Protein AF-A0A914NHU5-F1 (afdb_monomer_lite)

Organism: Meloidogyne incognita (NCBI:txid6306)

InterPro domains:
  IPR000210 BTB/POZ domain [PF00651] (4-61)
  IPR011333 SKP1/BTB/POZ domain superfamily [G3DSA:3.30.710.10] (2-67)
  IPR011333 SKP1/BTB/POZ domain superfamily [SSF54695] (6-62)

Radius of gyration: 12.88 Å; chains: 1; bounding box: 53×20×24 Å

Foldseek 3Di:
DDDDDDDDPDDDPLLVVQVVCCVVPVHGDPVSCVVCLPVVLVVCVVVVVPSSVVVSVVVVVVVVVVD

Structure (mmCIF, N/CA/C/O backbone):
data_AF-A0A914NHU5-F1
#
_entry.id   AF-A0A914NHU5-F1
#
loop_
_atom_site.group_PDB
_atom_site.id
_atom_site.type_symbol
_atom_site.label_atom_id
_atom_site.label_alt_id
_atom_site.label_comp_id
_atom_site.label_asym_id
_atom_site.label_entity_id
_atom_site.label_seq_id
_atom_site.pdbx_PDB_ins_code
_atom_site.Cartn_x
_atom_site.Cartn_y
_atom_site.Cartn_z
_atom_site.occupancy
_atom_site.B_iso_or_equiv
_atom_site.auth_seq_id
_atom_site.auth_comp_id
_atom_site.auth_asym_id
_atom_site.auth_atom_id
_atom_site.pdbx_PDB_model_num
ATOM 1 N N . MET A 1 1 ? -32.207 1.435 -6.057 1.00 56.81 1 MET A N 1
ATOM 2 C CA . MET A 1 1 ? -30.786 1.157 -5.779 1.00 56.81 1 MET A CA 1
ATOM 3 C C . MET A 1 1 ? -30.549 1.596 -4.347 1.00 56.81 1 MET A C 1
ATOM 5 O O . MET A 1 1 ? -30.594 2.791 -4.087 1.00 56.81 1 MET A O 1
ATOM 9 N N . GLU A 1 2 ? -30.469 0.662 -3.404 1.00 75.12 2 GLU A N 1
ATOM 10 C CA . GLU A 1 2 ? -30.121 1.013 -2.023 1.00 75.12 2 GLU A CA 1
ATOM 11 C C . GLU A 1 2 ? -28.640 1.388 -1.983 1.00 75.12 2 GLU A C 1
ATOM 13 O O . GLU A 1 2 ? -27.798 0.658 -2.503 1.00 75.12 2 GLU A O 1
ATOM 18 N N . ILE A 1 3 ? -28.323 2.555 -1.422 1.00 75.88 3 ILE A N 1
ATOM 19 C CA . ILE A 1 3 ? -26.934 2.955 -1.204 1.00 75.88 3 ILE A CA 1
ATOM 20 C C . ILE A 1 3 ? -26.460 2.255 0.067 1.00 75.88 3 ILE A C 1
ATOM 22 O O . ILE A 1 3 ? -26.781 2.675 1.178 1.00 75.88 3 ILE A O 1
ATOM 26 N N . THR A 1 4 ? -25.689 1.185 -0.091 1.00 83.94 4 THR A N 1
ATOM 27 C CA . THR A 1 4 ? -24.985 0.527 1.010 1.00 83.94 4 THR A CA 1
ATOM 28 C C . THR A 1 4 ? -23.735 1.329 1.369 1.00 83.94 4 THR A C 1
ATOM 30 O O . THR A 1 4 ? -22.861 1.563 0.535 1.00 83.94 4 THR A O 1
ATOM 33 N N . LYS A 1 5 ? -23.642 1.771 2.627 1.00 89.06 5 LYS A N 1
ATOM 34 C CA . LYS A 1 5 ? -22.473 2.486 3.154 1.00 89.06 5 LYS A CA 1
ATOM 35 C C . LYS A 1 5 ? -21.511 1.498 3.808 1.00 89.06 5 LYS A C 1
ATOM 37 O O . LYS A 1 5 ? -21.908 0.748 4.695 1.00 89.06 5 LYS A O 1
ATOM 42 N N . VAL A 1 6 ? -20.237 1.564 3.431 1.00 89.06 6 VAL A N 1
ATOM 43 C CA . VAL A 1 6 ? -19.143 0.817 4.068 1.00 89.06 6 VAL A CA 1
ATOM 44 C C . VAL A 1 6 ? -18.165 1.808 4.694 1.00 89.06 6 VAL A C 1
ATOM 46 O O . VAL A 1 6 ? -17.861 2.840 4.099 1.00 89.06 6 VAL A O 1
ATOM 49 N N . SER A 1 7 ? -17.697 1.516 5.910 1.00 91.44 7 SER A N 1
ATOM 50 C CA . SER A 1 7 ? -16.693 2.321 6.613 1.00 91.44 7 SER A CA 1
ATOM 51 C C . SER A 1 7 ? -15.341 1.613 6.594 1.00 91.44 7 SER A C 1
ATOM 53 O O . SER A 1 7 ? -15.239 0.464 7.024 1.00 91.44 7 SER A O 1
ATOM 55 N N . ILE A 1 8 ? -14.306 2.306 6.119 1.00 93.81 8 ILE A N 1
ATOM 56 C CA . ILE A 1 8 ? -12.915 1.846 6.158 1.00 93.81 8 ILE A CA 1
ATOM 57 C C . ILE A 1 8 ? -12.196 2.706 7.194 1.00 93.81 8 ILE A C 1
ATOM 59 O O . ILE A 1 8 ? -12.052 3.911 7.013 1.00 93.81 8 ILE A O 1
ATOM 63 N N . VAL A 1 9 ? -11.794 2.089 8.306 1.00 92.38 9 VAL A N 1
ATOM 64 C CA . VAL A 1 9 ? -11.213 2.780 9.467 1.00 92.38 9 VAL A CA 1
ATOM 65 C C . VAL A 1 9 ? -9.758 2.361 9.652 1.00 92.38 9 VAL A C 1
ATOM 67 O O . VAL A 1 9 ? -9.422 1.180 9.496 1.00 92.38 9 VAL A O 1
ATOM 70 N N . GLY A 1 10 ? -8.922 3.330 10.032 1.00 93.56 10 GLY A N 1
ATOM 71 C CA . GLY A 1 10 ? -7.498 3.137 10.320 1.00 93.56 10 GLY A CA 1
ATOM 72 C C . GLY A 1 10 ? -6.566 3.408 9.140 1.00 93.56 10 GLY A C 1
ATOM 73 O O . GLY A 1 10 ? -5.395 3.073 9.232 1.00 93.56 10 GLY A O 1
ATOM 74 N N . PHE A 1 11 ? -7.069 4.002 8.054 1.00 96.06 11 PHE A N 1
ATOM 75 C CA . PHE A 1 11 ? -6.283 4.326 6.862 1.00 96.06 11 PHE A CA 1
ATOM 76 C C . PHE A 1 11 ? -6.578 5.745 6.390 1.00 96.06 11 PHE A C 1
ATOM 78 O O . PHE A 1 11 ? -7.683 6.257 6.593 1.00 96.06 11 PHE A O 1
ATOM 85 N N . THR A 1 12 ? -5.593 6.369 5.751 1.00 96.69 12 THR A N 1
ATOM 86 C CA . THR A 1 12 ? -5.756 7.683 5.126 1.00 96.69 12 THR A CA 1
ATOM 87 C C . THR A 1 12 ? -6.566 7.581 3.835 1.00 96.69 12 THR A C 1
ATOM 89 O O . THR A 1 12 ? -6.742 6.501 3.261 1.00 96.69 12 THR A O 1
ATOM 92 N N . LEU A 1 13 ? -7.058 8.725 3.354 1.00 96.56 13 LEU A N 1
ATOM 93 C CA . LEU A 1 13 ? -7.800 8.783 2.098 1.00 96.56 13 LEU A CA 1
ATOM 94 C C . LEU A 1 13 ? -6.933 8.320 0.921 1.00 96.56 13 LEU A C 1
ATOM 96 O O . LEU A 1 13 ? -7.431 7.626 0.040 1.00 96.56 13 LEU A O 1
ATOM 100 N N . GLU A 1 14 ? -5.647 8.658 0.918 1.00 97.75 14 GLU A N 1
ATOM 101 C CA . GLU A 1 14 ? -4.699 8.326 -0.144 1.00 97.75 14 GLU A CA 1
ATOM 102 C C . GLU A 1 14 ? -4.467 6.815 -0.254 1.00 97.75 14 GLU A C 1
ATOM 104 O O . GLU A 1 14 ? -4.454 6.272 -1.358 1.00 97.75 14 GLU A O 1
ATOM 109 N N . VAL A 1 15 ? -4.362 6.121 0.883 1.00 97.81 15 VAL A N 1
ATOM 110 C CA . VAL A 1 15 ? -4.191 4.660 0.933 1.00 97.81 15 VAL A CA 1
ATOM 111 C C . VAL A 1 15 ? -5.453 3.955 0.432 1.00 97.81 15 VAL A C 1
ATOM 113 O O . VAL A 1 15 ? -5.381 3.029 -0.378 1.00 97.81 15 VAL A O 1
ATOM 116 N N . VAL A 1 16 ? -6.632 4.438 0.838 1.00 97.44 16 VAL A N 1
ATOM 117 C CA . VAL A 1 16 ? -7.911 3.913 0.331 1.00 97.44 16 VAL A CA 1
ATOM 118 C C . VAL A 1 16 ? -8.070 4.204 -1.164 1.00 97.44 16 VAL A C 1
ATOM 120 O O . VAL A 1 16 ? -8.532 3.344 -1.911 1.00 97.44 16 VAL A O 1
ATOM 123 N N . GLN A 1 17 ? -7.653 5.380 -1.636 1.00 96.94 17 GLN A N 1
ATOM 124 C CA . GLN A 1 17 ? -7.654 5.712 -3.061 1.00 96.94 17 GLN A CA 1
ATOM 125 C C . GLN A 1 17 ? -6.731 4.797 -3.866 1.00 96.94 17 GLN A C 1
ATOM 127 O O . GLN A 1 17 ? -7.131 4.375 -4.947 1.00 96.94 17 GLN A O 1
ATOM 132 N N . ALA A 1 18 ? -5.543 4.458 -3.363 1.00 97.69 18 ALA A N 1
ATOM 133 C CA . ALA A 1 18 ? -4.645 3.508 -4.020 1.00 97.69 18 ALA A CA 1
ATOM 134 C C . ALA A 1 18 ? -5.288 2.115 -4.134 1.00 97.69 18 ALA A C 1
ATOM 136 O O . ALA A 1 18 ? -5.295 1.523 -5.212 1.00 97.69 18 ALA A O 1
ATOM 137 N N . MET A 1 19 ? -5.930 1.638 -3.063 1.00 97.56 19 MET A N 1
ATOM 138 C CA . MET A 1 19 ? -6.694 0.385 -3.085 1.00 97.56 19 MET A CA 1
ATOM 139 C C . MET A 1 19 ? -7.813 0.408 -4.141 1.00 97.56 19 MET A C 1
ATOM 141 O O . MET A 1 19 ? -7.983 -0.548 -4.897 1.00 97.56 19 MET A O 1
ATOM 145 N N . LEU A 1 20 ? -8.559 1.513 -4.237 1.00 96.81 20 LEU A N 1
ATOM 146 C CA . LEU A 1 20 ? -9.594 1.678 -5.260 1.00 96.81 20 LEU A CA 1
ATOM 147 C C . LEU A 1 20 ? -8.999 1.758 -6.674 1.00 96.81 20 LEU A C 1
ATOM 149 O O . LEU A 1 20 ? -9.553 1.158 -7.591 1.00 96.81 20 LEU A O 1
ATOM 153 N N . GLN A 1 21 ? -7.873 2.454 -6.865 1.00 97.19 21 GLN A N 1
ATOM 154 C CA . GLN A 1 21 ? -7.171 2.490 -8.154 1.00 97.19 21 GLN A CA 1
ATOM 155 C C . GLN A 1 21 ? -6.823 1.079 -8.619 1.00 97.19 21 GLN A C 1
ATOM 157 O O . GLN A 1 21 ? -7.132 0.741 -9.759 1.00 97.19 21 GLN A O 1
ATOM 162 N N . PHE A 1 22 ? -6.294 0.238 -7.729 1.00 98.06 22 PHE A N 1
ATOM 163 C CA . PHE A 1 22 ? -6.009 -1.156 -8.050 1.00 98.06 22 PHE A CA 1
ATOM 164 C C . PHE A 1 22 ? -7.264 -1.910 -8.514 1.00 98.06 22 PHE A C 1
ATOM 166 O O . PHE A 1 22 ? -7.231 -2.577 -9.542 1.00 98.06 22 PHE A O 1
ATOM 173 N N . PHE A 1 23 ? -8.403 -1.758 -7.830 1.00 97.06 23 PHE A N 1
ATOM 174 C CA . PHE A 1 23 ? -9.644 -2.424 -8.248 1.00 97.06 23 PHE A CA 1
ATOM 175 C C . PHE A 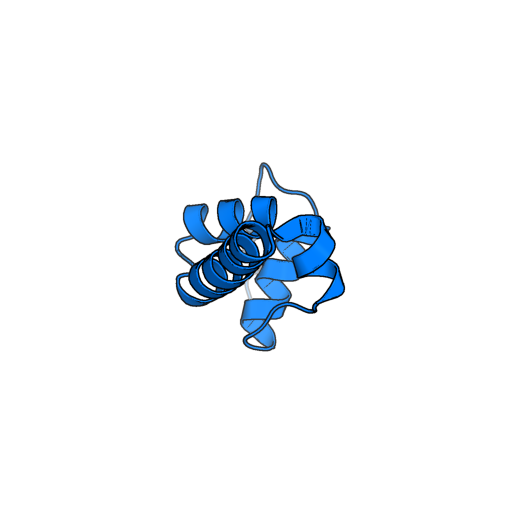1 23 ? -10.148 -1.996 -9.628 1.00 97.06 23 PHE A C 1
ATOM 177 O O . PHE A 1 23 ? -10.674 -2.827 -10.365 1.00 97.06 23 PHE A O 1
ATOM 184 N N . TYR A 1 24 ? -10.007 -0.718 -9.979 1.00 96.75 24 TYR A N 1
ATOM 185 C CA . TYR A 1 24 ? -10.519 -0.199 -11.251 1.00 96.75 24 TYR A CA 1
ATOM 186 C C . TYR A 1 24 ? -9.514 -0.284 -12.407 1.00 96.75 24 TYR A C 1
ATOM 188 O O . TYR A 1 24 ? -9.930 -0.325 -13.561 1.00 96.75 24 TYR A O 1
ATOM 196 N N . MET A 1 25 ? -8.209 -0.284 -12.125 1.00 95.88 25 MET A N 1
ATOM 197 C CA . MET A 1 25 ? -7.140 -0.193 -13.133 1.00 95.88 25 MET A CA 1
ATOM 198 C C . MET A 1 25 ? -6.241 -1.433 -13.180 1.00 95.88 25 MET A C 1
ATOM 200 O O . MET A 1 25 ? -5.451 -1.578 -14.112 1.00 95.88 25 MET A O 1
ATOM 204 N N . GLY A 1 26 ? -6.325 -2.307 -12.177 1.00 96.00 26 GLY A N 1
ATOM 205 C CA . GLY A 1 26 ? -5.471 -3.483 -12.020 1.00 96.00 26 GLY A CA 1
ATOM 206 C C . GLY A 1 26 ? -4.061 -3.195 -11.498 1.00 96.00 26 GLY A C 1
ATOM 207 O O . GLY A 1 26 ? -3.288 -4.133 -11.405 1.00 96.00 26 GLY A O 1
ATOM 208 N N . HIS A 1 27 ? -3.723 -1.936 -11.193 1.00 94.56 27 HIS A N 1
ATOM 209 C CA . HIS A 1 27 ? -2.422 -1.518 -10.656 1.00 94.56 27 HIS A CA 1
ATOM 210 C C . HIS A 1 27 ? -2.556 -0.209 -9.859 1.00 94.56 27 HIS A C 1
ATOM 212 O O . HIS A 1 27 ? -3.516 0.552 -10.041 1.00 94.56 27 HIS A O 1
ATOM 218 N N . VAL A 1 28 ? -1.580 0.083 -8.997 1.00 96.56 28 VAL A N 1
ATOM 219 C CA . VAL A 1 28 ? -1.462 1.377 -8.302 1.00 96.56 28 VAL A CA 1
ATOM 220 C C . VAL A 1 28 ? -0.525 2.311 -9.060 1.00 96.56 28 VAL A C 1
ATOM 222 O O . VAL A 1 28 ? 0.534 1.910 -9.540 1.00 96.56 28 VAL A O 1
ATOM 225 N N . LYS A 1 29 ? -0.885 3.595 -9.148 1.00 94.81 29 LYS A N 1
ATOM 226 C CA . LYS A 1 29 ? -0.011 4.601 -9.760 1.00 94.81 29 LYS A CA 1
ATOM 227 C C . LYS A 1 29 ? 1.275 4.770 -8.954 1.00 94.81 29 LYS A C 1
ATOM 229 O O . LYS A 1 29 ? 1.234 4.941 -7.738 1.00 94.81 29 LYS A O 1
ATOM 234 N N . GLN A 1 30 ? 2.399 4.846 -9.656 1.00 94.56 30 GLN A N 1
ATOM 235 C CA . GLN A 1 30 ? 3.738 4.902 -9.070 1.00 94.56 30 GLN A CA 1
ATOM 236 C C . GLN A 1 30 ? 3.921 5.932 -7.930 1.00 94.56 30 GLN A C 1
ATOM 238 O O . GLN A 1 30 ? 4.420 5.526 -6.886 1.00 94.56 30 GLN A O 1
ATOM 243 N N . PRO A 1 31 ? 3.425 7.188 -8.006 1.00 95.75 31 PRO A N 1
ATOM 244 C CA . PRO A 1 31 ? 3.576 8.140 -6.897 1.00 95.75 31 PRO A CA 1
ATOM 245 C C . PRO A 1 31 ? 2.896 7.706 -5.589 1.00 95.75 31 PRO A C 1
ATOM 247 O O . PRO A 1 31 ? 3.314 8.111 -4.506 1.00 95.75 31 PRO A O 1
ATOM 250 N N . TYR A 1 32 ? 1.828 6.904 -5.674 1.00 96.12 32 TYR A N 1
ATOM 251 C CA . TYR A 1 32 ? 1.179 6.333 -4.493 1.00 96.12 32 TYR A CA 1
ATOM 252 C C . TYR A 1 32 ? 1.987 5.161 -3.942 1.00 96.12 32 TYR A C 1
ATOM 254 O O . TYR A 1 32 ? 2.146 5.070 -2.729 1.00 96.12 32 TYR A O 1
ATOM 262 N N . MET A 1 33 ? 2.515 4.299 -4.817 1.00 96.38 33 MET A N 1
ATOM 263 C CA . MET A 1 33 ? 3.363 3.181 -4.404 1.00 96.38 33 MET A CA 1
ATOM 264 C C . MET A 1 33 ? 4.634 3.691 -3.712 1.00 96.38 33 MET A C 1
ATOM 266 O O . MET A 1 33 ? 4.898 3.321 -2.577 1.00 96.38 33 MET A O 1
ATOM 270 N N . GLU A 1 34 ? 5.352 4.638 -4.315 1.00 95.94 34 GLU A N 1
ATOM 271 C CA . GLU A 1 34 ? 6.586 5.205 -3.751 1.00 95.94 34 GLU A CA 1
ATOM 272 C C . GLU A 1 34 ? 6.386 5.847 -2.375 1.00 95.94 34 GLU A C 1
ATOM 274 O O . GLU A 1 34 ? 7.250 5.748 -1.508 1.00 95.94 34 GLU A O 1
ATOM 279 N N . LYS A 1 35 ? 5.248 6.514 -2.166 1.00 97.00 35 LYS A N 1
ATOM 280 C CA . LYS A 1 35 ? 4.991 7.268 -0.936 1.00 97.00 35 LYS A CA 1
ATOM 281 C C . LYS A 1 35 ? 4.295 6.457 0.157 1.00 97.00 35 LYS A C 1
ATOM 283 O O . LYS A 1 35 ? 4.451 6.784 1.330 1.00 97.00 35 LYS A O 1
ATOM 288 N N . TYR A 1 36 ? 3.498 5.456 -0.213 1.00 97.81 36 TYR A N 1
ATOM 289 C CA . TYR A 1 36 ? 2.585 4.772 0.706 1.00 97.81 36 TYR A CA 1
ATOM 290 C C . TYR A 1 36 ? 2.680 3.239 0.639 1.00 97.81 36 TYR A C 1
ATOM 292 O O . TYR A 1 36 ? 1.787 2.579 1.164 1.00 97.81 36 TYR A O 1
ATOM 300 N N . ALA A 1 37 ? 3.713 2.651 0.016 1.00 97.00 37 ALA A N 1
ATOM 301 C CA . ALA A 1 37 ? 3.849 1.196 -0.160 1.00 97.00 37 ALA A CA 1
ATOM 302 C C . ALA A 1 37 ? 3.576 0.383 1.115 1.00 97.00 37 ALA A C 1
ATOM 304 O O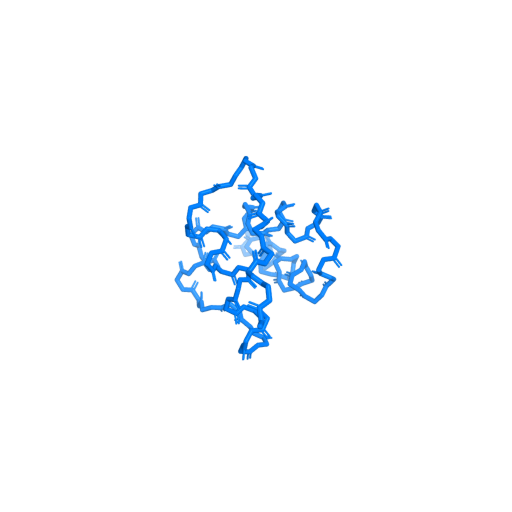 . ALA A 1 37 ? 2.834 -0.595 1.060 1.00 97.00 37 ALA A O 1
ATOM 305 N N . GLU A 1 38 ? 4.124 0.794 2.262 1.00 97.38 38 GLU A N 1
ATOM 306 C CA . GLU A 1 38 ? 3.915 0.102 3.541 1.00 97.38 38 GLU A CA 1
ATOM 307 C C . GLU A 1 38 ? 2.440 0.120 3.974 1.00 97.38 38 GLU A C 1
ATOM 309 O O . GLU A 1 38 ? 1.857 -0.926 4.259 1.00 97.38 38 GLU A O 1
ATOM 314 N N . ASP A 1 39 ? 1.788 1.284 3.956 1.00 98.19 39 ASP A N 1
ATOM 315 C CA . ASP A 1 39 ? 0.374 1.404 4.331 1.00 98.19 39 ASP A CA 1
ATOM 316 C C . ASP A 1 39 ? -0.554 0.703 3.323 1.00 98.19 39 ASP A C 1
ATOM 318 O O . ASP A 1 39 ? -1.565 0.101 3.708 1.00 98.19 39 ASP A O 1
ATOM 322 N N . ILE A 1 40 ? -0.206 0.746 2.030 1.00 98.25 40 ILE A N 1
ATOM 323 C CA . ILE A 1 40 ? -0.920 0.035 0.962 1.00 98.25 40 ILE A CA 1
ATOM 324 C C . ILE A 1 40 ? -0.792 -1.482 1.168 1.00 98.25 40 ILE A C 1
ATOM 326 O O . ILE A 1 40 ? -1.785 -2.206 1.056 1.00 98.25 40 ILE A O 1
ATOM 330 N N . PHE A 1 41 ? 0.386 -1.972 1.554 1.00 98.31 41 PHE A N 1
ATOM 331 C CA . PHE A 1 41 ? 0.574 -3.368 1.938 1.00 98.31 41 PHE A CA 1
ATOM 332 C C . PHE A 1 41 ? -0.309 -3.739 3.137 1.00 98.31 41 PHE A C 1
ATOM 334 O O . PHE A 1 41 ? -1.000 -4.762 3.104 1.00 98.31 41 PHE A O 1
ATOM 341 N N . VAL A 1 42 ? -0.352 -2.902 4.180 1.00 98.19 42 VAL A N 1
ATOM 342 C CA . VAL A 1 42 ? -1.165 -3.160 5.380 1.00 98.19 42 VAL A CA 1
ATOM 343 C C . VAL A 1 42 ? -2.658 -3.229 5.042 1.00 98.19 42 VAL A C 1
ATOM 345 O O . VAL A 1 42 ? -3.330 -4.169 5.483 1.00 98.19 42 VAL A O 1
ATOM 348 N N . ILE A 1 43 ? -3.197 -2.293 4.248 1.00 98.00 43 ILE A N 1
ATOM 349 C CA . ILE A 1 43 ? -4.617 -2.333 3.850 1.00 98.00 43 ILE A CA 1
ATOM 350 C C . ILE A 1 43 ? -4.910 -3.537 2.943 1.00 98.00 43 ILE A C 1
ATOM 352 O O . ILE A 1 43 ? -5.910 -4.228 3.158 1.00 98.00 43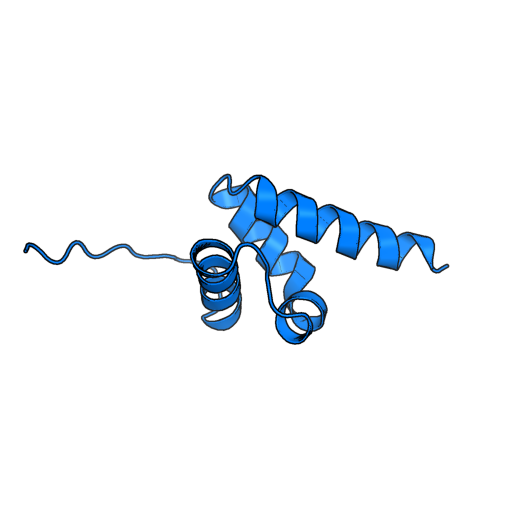 ILE A O 1
ATOM 356 N N . ALA A 1 44 ? -4.024 -3.849 1.992 1.00 98.19 44 ALA A N 1
ATOM 357 C CA . ALA A 1 44 ? -4.181 -4.987 1.092 1.00 98.19 44 ALA A CA 1
ATOM 358 C C . ALA A 1 44 ? -4.173 -6.312 1.859 1.00 98.19 44 ALA A C 1
ATOM 360 O O . ALA A 1 44 ? -5.012 -7.180 1.613 1.00 98.19 44 ALA A O 1
ATOM 361 N N . ASN A 1 45 ? -3.289 -6.446 2.847 1.00 98.00 45 ASN A N 1
ATOM 362 C CA . ASN A 1 45 ? -3.242 -7.606 3.725 1.00 98.00 45 ASN A CA 1
ATOM 363 C C . ASN A 1 45 ? -4.482 -7.683 4.635 1.00 98.00 45 ASN A C 1
ATOM 365 O O . ASN A 1 45 ? -5.066 -8.755 4.779 1.00 98.00 45 ASN A O 1
ATOM 369 N N . LYS A 1 46 ? -4.952 -6.563 5.204 1.00 97.19 46 LYS A N 1
ATOM 370 C CA . LYS A 1 46 ? -6.160 -6.544 6.051 1.00 97.19 46 LYS A CA 1
ATOM 371 C C . LYS A 1 46 ? -7.410 -6.999 5.293 1.00 97.19 46 LYS A C 1
ATOM 373 O O . LYS A 1 46 ? -8.202 -7.760 5.842 1.00 97.19 46 LYS A O 1
ATOM 378 N N . TYR A 1 47 ? -7.580 -6.547 4.051 1.00 96.50 47 TYR A N 1
ATOM 379 C CA . TYR A 1 47 ? -8.750 -6.860 3.220 1.00 96.50 47 TYR A CA 1
ATOM 380 C C . TYR A 1 47 ? -8.521 -8.015 2.228 1.00 96.50 47 TYR A C 1
ATOM 382 O O . TYR A 1 47 ? -9.383 -8.271 1.393 1.00 96.50 47 TYR A O 1
ATOM 390 N N . GLN A 1 48 ? -7.398 -8.735 2.341 1.00 97.44 48 GLN A N 1
ATOM 391 C CA . GLN A 1 48 ? -7.066 -9.925 1.540 1.00 97.44 48 GLN A CA 1
ATOM 392 C C . GLN A 1 48 ? -7.057 -9.681 0.018 1.00 97.44 48 GLN A C 1
ATOM 394 O O . GLN A 1 48 ? -7.457 -10.528 -0.781 1.00 97.44 48 GLN A O 1
ATOM 399 N N . ILE A 1 49 ? -6.555 -8.519 -0.399 1.00 97.81 49 ILE A N 1
ATOM 400 C CA . ILE A 1 49 ? -6.410 -8.143 -1.809 1.00 97.81 49 ILE A CA 1
ATOM 401 C C . ILE A 1 49 ? -5.064 -8.679 -2.308 1.00 97.81 49 ILE A C 1
ATOM 403 O O . ILE A 1 49 ? -4.072 -7.956 -2.359 1.00 97.81 49 ILE A O 1
ATOM 407 N N . MET A 1 50 ? -5.023 -9.977 -2.626 1.00 97.50 50 MET A N 1
ATOM 408 C CA . MET A 1 50 ? -3.776 -10.710 -2.905 1.00 97.50 50 MET A CA 1
ATOM 409 C C . MET A 1 50 ? -2.911 -10.078 -4.003 1.00 97.50 50 MET A C 1
ATOM 411 O O . MET A 1 50 ? -1.703 -9.981 -3.823 1.00 97.50 50 MET A O 1
ATOM 415 N N . GLY A 1 51 ? -3.513 -9.616 -5.106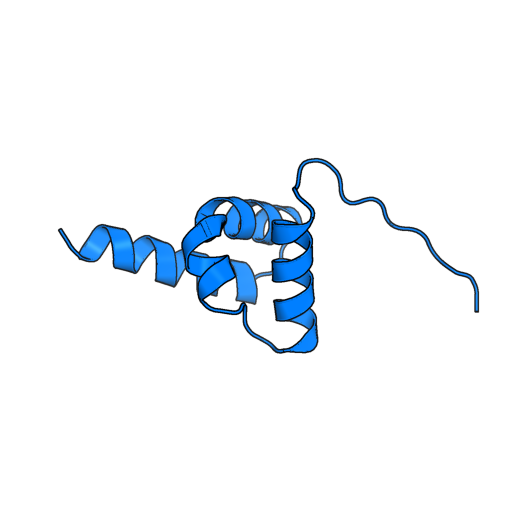 1.00 97.88 51 GLY A N 1
ATOM 416 C CA . GLY A 1 51 ? -2.762 -8.988 -6.200 1.00 97.88 51 GLY A CA 1
ATOM 417 C C . GLY A 1 51 ? -2.056 -7.702 -5.767 1.00 97.88 51 GLY A C 1
ATOM 418 O O . GLY A 1 51 ? -0.860 -7.558 -5.982 1.00 97.88 51 GLY A O 1
ATOM 419 N N . LEU A 1 52 ? -2.769 -6.823 -5.058 1.00 98.25 52 LEU A N 1
ATOM 420 C CA . LEU A 1 52 ? -2.203 -5.580 -4.533 1.00 98.25 52 LEU A CA 1
ATOM 421 C C . LEU A 1 52 ? -1.119 -5.845 -3.484 1.00 98.25 52 LEU A C 1
ATOM 423 O O . LEU A 1 52 ? -0.080 -5.194 -3.482 1.00 98.25 52 LEU A O 1
ATOM 427 N N . LYS A 1 53 ? -1.349 -6.825 -2.604 1.00 98.31 53 LYS A N 1
ATOM 428 C CA . LYS A 1 53 ? -0.355 -7.233 -1.610 1.00 98.31 53 LYS A CA 1
ATOM 429 C C . LYS A 1 53 ? 0.943 -7.682 -2.289 1.00 98.31 53 LYS A C 1
ATOM 431 O O . LYS A 1 53 ? 2.008 -7.231 -1.885 1.00 98.31 53 LYS A O 1
ATOM 436 N N . TYR A 1 54 ? 0.839 -8.520 -3.320 1.00 97.25 54 TYR A N 1
ATOM 437 C CA . TYR A 1 54 ? 1.990 -9.012 -4.074 1.00 97.25 54 TYR A CA 1
ATOM 438 C C . TYR A 1 54 ? 2.746 -7.887 -4.797 1.00 97.25 54 TYR A C 1
ATOM 440 O O . TYR A 1 54 ? 3.973 -7.854 -4.750 1.00 97.25 54 TYR A O 1
ATOM 448 N N . GLU A 1 55 ? 2.037 -6.924 -5.401 1.00 96.06 55 GLU A N 1
ATOM 449 C CA . GLU A 1 55 ? 2.670 -5.733 -5.993 1.00 96.06 55 GLU A CA 1
ATOM 450 C C . GLU A 1 55 ? 3.488 -4.943 -4.963 1.00 96.06 55 GLU A C 1
ATOM 452 O O . GLU A 1 55 ? 4.623 -4.554 -5.242 1.00 96.06 55 GLU A O 1
ATOM 457 N N . CYS A 1 56 ? 2.947 -4.740 -3.757 1.00 97.44 56 CYS A N 1
ATOM 458 C CA . CYS A 1 56 ? 3.682 -4.071 -2.685 1.00 97.44 56 CYS A CA 1
ATOM 459 C C . CYS A 1 56 ? 4.883 -4.891 -2.196 1.00 97.44 56 CYS A C 1
ATOM 461 O O . CYS A 1 56 ? 5.929 -4.312 -1.921 1.00 97.44 56 CYS A O 1
ATOM 463 N N . GLU A 1 57 ? 4.756 -6.217 -2.085 1.00 96.00 57 GLU A N 1
ATOM 464 C CA . GLU A 1 57 ? 5.857 -7.099 -1.671 1.00 96.00 57 GLU A CA 1
ATOM 465 C C . GLU A 1 57 ? 7.036 -7.030 -2.645 1.00 96.00 57 GLU A C 1
ATOM 467 O O . GLU A 1 57 ? 8.172 -6.905 -2.192 1.00 96.00 57 GLU A O 1
ATOM 472 N N . ILE A 1 58 ? 6.775 -7.050 -3.959 1.00 95.88 58 ILE A N 1
ATOM 473 C CA . ILE A 1 58 ? 7.822 -6.866 -4.976 1.00 95.88 58 ILE A CA 1
ATOM 474 C C . ILE A 1 58 ? 8.493 -5.504 -4.796 1.00 95.88 58 ILE A C 1
ATOM 476 O O . ILE A 1 58 ? 9.710 -5.437 -4.653 1.00 95.88 58 ILE A O 1
ATOM 480 N N . PHE A 1 59 ? 7.702 -4.429 -4.754 1.00 96.12 59 PHE A N 1
ATOM 481 C CA . PHE A 1 59 ? 8.238 -3.073 -4.657 1.00 96.12 59 PHE A CA 1
ATOM 482 C C . PHE A 1 59 ? 9.108 -2.880 -3.404 1.00 96.12 59 PHE A C 1
ATOM 484 O O . PHE A 1 59 ? 10.204 -2.332 -3.480 1.00 96.12 59 PHE A O 1
ATOM 491 N N . LEU A 1 60 ? 8.644 -3.359 -2.246 1.00 95.19 60 LEU A N 1
ATOM 492 C CA . LEU A 1 60 ? 9.386 -3.267 -0.988 1.00 95.19 60 LEU A CA 1
ATOM 493 C C . LEU A 1 60 ? 10.645 -4.148 -0.992 1.00 95.19 60 LEU A C 1
ATOM 495 O O . LEU A 1 60 ? 11.672 -3.736 -0.456 1.00 95.19 60 LEU A O 1
ATOM 499 N N . ALA A 1 61 ? 10.593 -5.338 -1.597 1.00 95.06 61 ALA A N 1
ATOM 500 C CA . ALA A 1 61 ? 11.762 -6.204 -1.735 1.00 95.06 61 ALA A CA 1
ATOM 501 C C . ALA A 1 61 ? 12.839 -5.571 -2.632 1.00 95.06 61 ALA A C 1
ATOM 503 O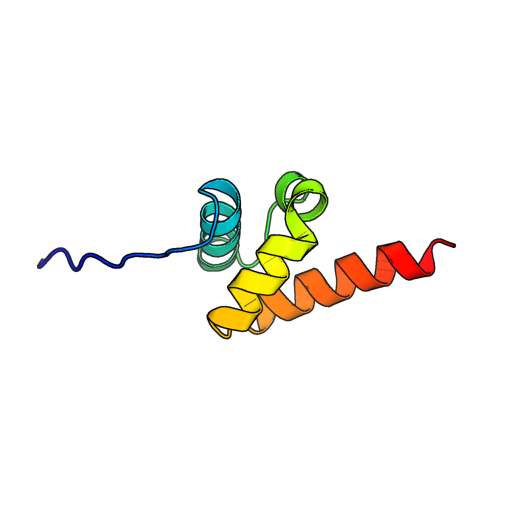 O . ALA A 1 61 ? 14.021 -5.621 -2.283 1.00 95.06 61 ALA A O 1
ATOM 504 N N . ASP A 1 62 ? 12.437 -4.923 -3.728 1.00 94.38 62 ASP A N 1
ATOM 505 C CA . ASP A 1 62 ? 13.350 -4.223 -4.638 1.00 94.38 62 ASP A CA 1
ATOM 506 C C . ASP A 1 62 ? 14.097 -3.082 -3.929 1.00 94.38 62 ASP A C 1
ATOM 508 O O . ASP A 1 62 ? 15.298 -2.917 -4.141 1.00 94.38 62 ASP A O 1
ATOM 512 N N . LEU A 1 63 ? 13.434 -2.352 -3.021 1.00 90.94 63 LEU A N 1
ATOM 513 C CA . LEU A 1 63 ? 14.078 -1.307 -2.209 1.00 90.94 63 LEU A CA 1
ATOM 514 C C . LEU A 1 63 ? 15.162 -1.863 -1.272 1.00 90.94 63 LEU A C 1
ATOM 516 O O . LEU A 1 63 ? 16.175 -1.204 -1.034 1.00 90.94 63 LEU A O 1
ATOM 520 N N . ILE A 1 64 ? 14.967 -3.072 -0.742 1.00 86.94 64 ILE A N 1
ATOM 521 C CA . ILE A 1 64 ? 15.945 -3.734 0.134 1.00 86.94 64 ILE A CA 1
ATOM 522 C C . ILE A 1 64 ? 17.121 -4.279 -0.690 1.00 86.94 64 ILE A C 1
ATOM 524 O O . ILE A 1 64 ? 18.264 -4.219 -0.239 1.00 86.94 64 ILE A O 1
ATOM 528 N N . GLY A 1 65 ? 16.855 -4.788 -1.897 1.00 77.12 65 GLY A N 1
ATOM 529 C CA . GLY A 1 65 ? 17.861 -5.356 -2.802 1.00 77.12 65 GLY A CA 1
ATOM 530 C C . GLY A 1 65 ? 18.809 -4.340 -3.451 1.00 77.12 65 GLY A C 1
ATOM 531 O O . GLY A 1 65 ? 19.799 -4.743 -4.057 1.00 77.12 65 GLY A O 1
ATOM 532 N N . THR A 1 66 ? 18.537 -3.038 -3.331 1.00 58.53 66 THR A N 1
ATOM 533 C CA . THR A 1 66 ? 19.390 -1.952 -3.853 1.00 58.53 66 THR A CA 1
ATOM 534 C C . THR A 1 66 ? 20.521 -1.489 -2.917 1.00 58.53 66 THR A C 1
ATOM 536 O O . THR A 1 66 ? 21.123 -0.443 -3.171 1.00 58.53 66 THR A O 1
ATOM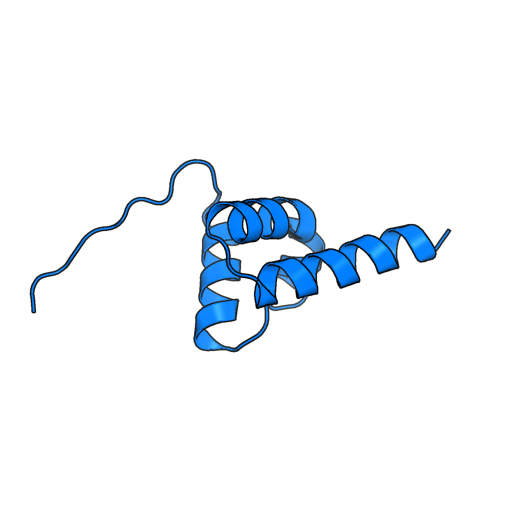 539 N N . HIS A 1 67 ? 20.844 -2.255 -1.869 1.00 47.69 67 HIS A N 1
ATOM 540 C CA . HIS A 1 67 ? 21.989 -2.013 -0.977 1.00 47.69 67 HIS A CA 1
ATOM 541 C C . HIS A 1 67 ? 23.128 -3.017 -1.165 1.00 47.69 67 HIS A C 1
ATOM 543 O O . HIS A 1 67 ? 22.853 -4.237 -1.201 1.00 47.69 67 HIS A O 1
#

pLDDT: mean 93.13, std 9.78, range [47.69, 98.31]

Secondary structure (DSSP, 8-state):
---------SS-HHHHHHHHHHHHHSS--HHHHHHHHHHHHHHHHHTT-HHHHHHHHHHHHHHHHT-

Sequence (67 aa):
MEITKVSIVGFTLEVVQAMLQFFYMGHVKQPYMEKYAEDIFVIANKYQIMGLKYECEIFLADLIGTH